Protein AF-A0A356W5V1-F1 (afdb_monomer_lite)

Structure (mmCIF, N/CA/C/O backbone):
data_AF-A0A356W5V1-F1
#
_entry.id   AF-A0A356W5V1-F1
#
loop_
_atom_site.group_PDB
_atom_site.id
_atom_site.type_symbol
_atom_site.label_atom_id
_atom_site.label_alt_id
_atom_site.label_comp_id
_atom_site.label_asym_id
_atom_site.label_entity_id
_atom_site.label_seq_id
_atom_site.pdbx_PDB_ins_code
_atom_site.Cartn_x
_atom_site.Cartn_y
_atom_site.Cartn_z
_atom_site.occupancy
_atom_site.B_iso_or_equiv
_atom_site.auth_seq_id
_atom_site.auth_comp_id
_atom_site.auth_asym_id
_atom_site.auth_atom_id
_atom_site.pdbx_PDB_model_num
ATOM 1 N N . ALA A 1 1 ? -23.593 16.546 31.029 1.00 43.59 1 ALA A N 1
ATOM 2 C CA . ALA A 1 1 ? -23.678 16.711 29.562 1.00 43.59 1 ALA A CA 1
ATOM 3 C C . ALA A 1 1 ? -22.967 15.561 28.820 1.00 43.59 1 ALA A C 1
ATOM 5 O O . ALA A 1 1 ? -22.040 15.821 28.077 1.00 43.59 1 ALA A O 1
ATOM 6 N N . ARG A 1 2 ? -23.327 14.282 29.042 1.00 46.22 2 ARG A N 1
ATOM 7 C CA . ARG A 1 2 ? -22.537 13.124 28.543 1.00 46.22 2 ARG A CA 1
ATOM 8 C C . ARG A 1 2 ? -23.379 11.916 28.089 1.00 46.22 2 ARG A C 1
ATOM 10 O O . ARG A 1 2 ? -23.016 10.784 28.364 1.00 46.22 2 ARG A O 1
ATOM 17 N N . ALA A 1 3 ? -24.523 12.136 27.445 1.00 44.09 3 ALA A N 1
ATOM 18 C CA . ALA A 1 3 ? -25.380 11.023 27.002 1.00 44.09 3 ALA A CA 1
ATOM 19 C C . ALA A 1 3 ? -25.866 11.132 25.543 1.00 44.09 3 ALA A C 1
ATOM 21 O O . ALA A 1 3 ? -26.689 10.331 25.122 1.00 44.09 3 ALA A O 1
ATOM 22 N N . SER A 1 4 ? -25.361 12.096 24.764 1.00 44.78 4 SER A N 1
ATOM 23 C CA . SER A 1 4 ? -25.790 12.347 23.376 1.00 44.78 4 SER A CA 1
ATOM 24 C C . SER A 1 4 ? -24.679 12.211 22.320 1.00 44.78 4 SER A C 1
ATOM 26 O O . SER A 1 4 ? -24.952 12.415 21.143 1.00 44.78 4 SER A O 1
ATOM 28 N N . ASP A 1 5 ? -23.447 11.848 22.701 1.00 58.16 5 ASP A N 1
ATOM 29 C CA . ASP A 1 5 ? -22.272 11.859 21.799 1.00 58.16 5 ASP A CA 1
ATOM 30 C C . ASP A 1 5 ? -21.988 10.539 21.059 1.00 58.16 5 ASP A C 1
ATOM 32 O O . ASP A 1 5 ? -21.138 10.496 20.164 1.00 58.16 5 ASP A O 1
ATOM 36 N N . ASP A 1 6 ? -22.715 9.463 21.371 1.00 59.75 6 ASP A N 1
ATOM 37 C CA . ASP A 1 6 ? -22.537 8.162 20.708 1.00 59.75 6 ASP A CA 1
ATOM 38 C C . ASP A 1 6 ? -22.862 8.217 19.208 1.00 59.75 6 ASP A C 1
ATOM 40 O O . ASP A 1 6 ? -22.265 7.483 18.417 1.00 59.75 6 ASP A O 1
ATOM 44 N N . GLY A 1 7 ? -23.801 9.085 18.813 1.00 63.72 7 GLY A N 1
ATOM 45 C CA . GLY A 1 7 ? -24.149 9.319 17.409 1.00 63.72 7 GLY A CA 1
ATOM 46 C C . GLY A 1 7 ? -23.071 10.109 16.666 1.00 63.72 7 GLY A C 1
ATOM 47 O O . GLY A 1 7 ? -22.660 9.707 15.583 1.00 63.72 7 GLY A O 1
ATOM 48 N N . SER A 1 8 ? -22.551 11.172 17.289 1.00 74.44 8 SER A N 1
ATOM 49 C CA . SER A 1 8 ? -21.486 12.028 16.738 1.00 74.44 8 SER A CA 1
ATOM 50 C C . SER A 1 8 ? -20.175 11.258 16.519 1.00 74.44 8 SER A C 1
ATOM 52 O O . SER A 1 8 ? -19.547 11.341 15.460 1.00 74.44 8 SER A O 1
ATOM 54 N N . SER A 1 9 ? -19.798 10.417 17.489 1.00 77.75 9 SER A N 1
ATOM 55 C CA . SER A 1 9 ? -18.578 9.602 17.408 1.00 77.75 9 SER A CA 1
ATOM 56 C C . SER A 1 9 ? -18.668 8.523 16.324 1.00 77.75 9 SER A C 1
ATOM 58 O O . SER A 1 9 ? -17.693 8.275 15.615 1.00 77.75 9 SER A O 1
ATOM 60 N N . ARG A 1 10 ? -19.842 7.892 16.169 1.00 80.62 10 ARG A N 1
ATOM 61 C CA . ARG A 1 10 ? -20.095 6.918 15.094 1.00 80.62 10 ARG A CA 1
ATOM 62 C C . ARG A 1 10 ? -20.076 7.575 13.721 1.00 80.62 10 ARG A C 1
ATOM 64 O O . ARG A 1 10 ? -19.408 7.066 12.832 1.00 80.62 10 ARG A O 1
ATOM 71 N N . GLN A 1 11 ? -20.727 8.726 13.579 1.00 86.38 11 GLN A N 1
ATOM 72 C CA . GLN A 1 11 ? -20.735 9.473 12.327 1.00 86.38 11 GLN A CA 1
ATOM 73 C C . GLN A 1 11 ? -19.317 9.871 11.891 1.00 86.38 11 GLN A C 1
ATOM 75 O O . GLN A 1 11 ? -18.941 9.641 10.748 1.00 86.38 11 GLN A O 1
ATOM 80 N N . THR A 1 12 ? -18.499 10.382 12.816 1.00 87.44 12 THR A N 1
ATOM 81 C CA . THR A 1 12 ? -17.095 10.733 12.530 1.00 87.44 12 THR A CA 1
ATOM 82 C C . THR A 1 12 ? -16.282 9.512 12.077 1.00 87.44 12 THR A C 1
ATOM 84 O O . THR A 1 12 ? -15.437 9.610 11.187 1.00 87.44 12 THR A O 1
ATOM 87 N N . MET A 1 13 ? -16.535 8.341 12.673 1.00 88.31 13 MET A N 1
ATOM 88 C CA . MET A 1 13 ? -15.893 7.091 12.267 1.00 88.31 13 MET A CA 1
ATOM 89 C C . MET A 1 13 ? -16.339 6.643 10.871 1.00 88.31 13 MET A C 1
ATOM 91 O O . MET A 1 13 ? -15.484 6.296 10.058 1.00 88.31 13 MET A O 1
ATOM 95 N N . ASP A 1 14 ? -17.638 6.682 10.578 1.00 90.44 14 ASP A N 1
ATOM 96 C CA . ASP A 1 14 ? -18.178 6.311 9.267 1.00 90.44 14 ASP A CA 1
ATOM 97 C C . ASP A 1 14 ? -17.651 7.239 8.162 1.00 90.44 14 ASP A C 1
ATOM 99 O O . ASP A 1 14 ? -17.245 6.767 7.099 1.00 90.44 14 ASP A O 1
ATOM 103 N N . GLU A 1 15 ? -17.558 8.544 8.430 1.00 90.88 15 GLU A N 1
ATOM 104 C CA . GLU A 1 15 ? -16.943 9.521 7.525 1.00 90.88 15 GLU A CA 1
ATOM 105 C C . GLU A 1 15 ? -15.447 9.240 7.315 1.00 90.88 15 GLU A C 1
ATOM 107 O O . GLU A 1 15 ? -14.967 9.254 6.179 1.00 90.88 15 GLU A O 1
ATOM 112 N N . GLY A 1 16 ? -14.710 8.917 8.384 1.00 90.88 16 GLY A N 1
ATOM 113 C CA . GLY A 1 16 ? -13.293 8.560 8.304 1.00 90.88 16 GLY A CA 1
ATOM 114 C C . GLY A 1 16 ? -13.041 7.283 7.495 1.00 90.88 16 GLY A C 1
ATOM 115 O O . GLY A 1 16 ? -12.135 7.247 6.659 1.00 90.88 16 GLY A O 1
ATOM 116 N N . ILE A 1 17 ? -13.864 6.250 7.696 1.00 92.69 17 ILE A N 1
ATOM 117 C CA . ILE A 1 17 ? -13.817 5.005 6.917 1.00 92.69 17 ILE A CA 1
ATOM 118 C C . ILE A 1 17 ? -14.186 5.284 5.458 1.00 92.69 17 ILE A C 1
ATOM 120 O O . ILE A 1 17 ? -13.477 4.838 4.553 1.00 92.69 17 ILE A O 1
ATOM 124 N N . GLY A 1 18 ? -15.251 6.054 5.223 1.00 93.81 18 GLY A N 1
ATOM 125 C CA . GLY A 1 18 ? -15.694 6.450 3.889 1.00 93.81 18 GLY A CA 1
ATOM 126 C C . GLY A 1 18 ? -14.601 7.186 3.116 1.00 93.81 18 GLY A C 1
ATOM 127 O O . GLY A 1 18 ? -14.290 6.808 1.987 1.00 93.81 18 GLY A O 1
ATOM 128 N N . LEU A 1 19 ? -13.950 8.171 3.742 1.00 93.81 19 LEU A N 1
ATOM 129 C CA . LEU A 1 19 ? -12.841 8.919 3.148 1.00 93.81 19 LEU A CA 1
ATOM 130 C C . LEU A 1 19 ? -11.634 8.017 2.860 1.00 93.81 19 LEU A C 1
ATOM 132 O O . LEU A 1 19 ? -11.043 8.086 1.781 1.00 93.81 19 LEU A O 1
ATOM 136 N N . ALA A 1 20 ? -11.277 7.142 3.801 1.00 94.00 20 ALA A N 1
ATOM 137 C CA . ALA A 1 20 ? -10.170 6.215 3.619 1.00 94.00 20 ALA A CA 1
ATOM 138 C C . ALA A 1 20 ? -10.419 5.252 2.454 1.00 94.00 20 ALA A C 1
ATOM 140 O O . ALA A 1 20 ? -9.531 5.055 1.624 1.00 94.00 20 ALA A O 1
ATOM 141 N N . MET A 1 21 ? -11.626 4.698 2.338 1.00 94.81 21 MET A N 1
ATOM 142 C CA . MET A 1 21 ? -12.007 3.841 1.212 1.00 94.81 21 MET A CA 1
ATOM 143 C C . MET A 1 21 ? -12.052 4.612 -0.105 1.00 94.81 21 MET A C 1
ATOM 145 O O . MET A 1 21 ? -11.522 4.127 -1.104 1.00 94.81 21 MET A O 1
ATOM 149 N N . ALA A 1 22 ? -12.590 5.833 -0.099 1.00 96.00 22 ALA A N 1
ATOM 150 C CA . ALA A 1 22 ? -12.652 6.686 -1.281 1.00 96.00 22 ALA A CA 1
ATOM 151 C C . ALA A 1 22 ? -11.265 6.991 -1.868 1.00 96.00 22 ALA A C 1
ATOM 153 O O . ALA A 1 22 ? -11.140 7.109 -3.083 1.00 96.00 22 ALA A O 1
ATOM 154 N N . LEU A 1 23 ? -10.220 7.082 -1.038 1.00 95.00 23 LEU A N 1
ATOM 155 C CA . LEU A 1 23 ? -8.846 7.312 -1.499 1.00 95.00 23 LEU A CA 1
ATOM 156 C C . LEU A 1 23 ? -8.093 6.017 -1.819 1.00 95.00 23 LEU A C 1
ATOM 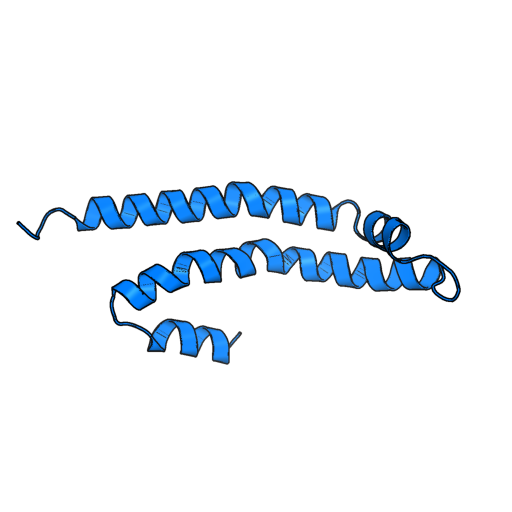158 O O . LEU A 1 23 ? -7.316 5.960 -2.771 1.00 95.00 23 LEU A O 1
ATOM 162 N N . THR A 1 24 ? -8.303 4.963 -1.034 1.00 95.38 24 THR A N 1
ATOM 163 C CA . THR A 1 24 ? -7.500 3.737 -1.146 1.00 95.38 24 THR A CA 1
ATOM 164 C C . THR A 1 24 ? -7.996 2.778 -2.210 1.00 95.38 24 THR A C 1
ATOM 166 O O . THR A 1 24 ? -7.169 2.101 -2.812 1.00 95.38 24 THR A O 1
ATOM 169 N N . LEU A 1 25 ? -9.299 2.743 -2.501 1.00 95.19 25 LEU A N 1
ATOM 170 C CA . LEU A 1 25 ? -9.839 1.952 -3.606 1.00 95.19 25 LEU A CA 1
ATOM 171 C C . LEU A 1 25 ? -9.279 2.388 -4.970 1.00 95.19 25 LEU A C 1
ATOM 173 O O . LEU A 1 25 ? -8.743 1.527 -5.671 1.00 95.19 25 LEU A O 1
A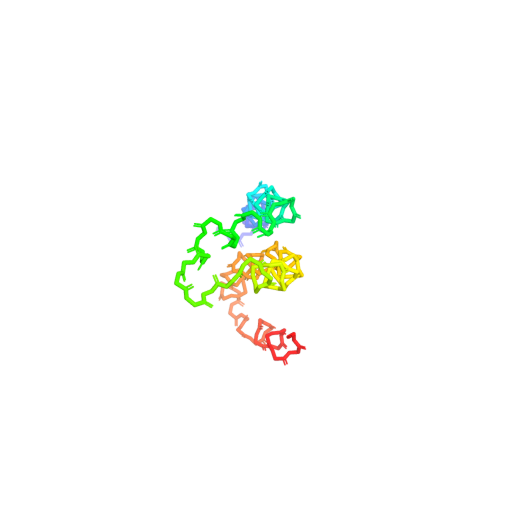TOM 177 N N . PRO A 1 26 ? -9.315 3.679 -5.365 1.00 95.31 26 PRO A N 1
ATOM 178 C CA . PRO A 1 26 ? -8.716 4.096 -6.630 1.00 95.31 26 PRO A CA 1
ATOM 179 C C . PRO A 1 26 ? -7.190 3.961 -6.623 1.00 95.31 26 PRO A C 1
ATOM 181 O O . PRO A 1 26 ? -6.617 3.613 -7.653 1.00 95.31 26 PRO A O 1
ATOM 184 N N . ALA A 1 27 ? -6.521 4.164 -5.482 1.00 94.31 27 ALA A N 1
ATOM 185 C CA . ALA A 1 27 ? -5.078 3.944 -5.377 1.00 94.31 27 ALA A CA 1
ATOM 186 C C . ALA A 1 27 ? -4.704 2.465 -5.588 1.00 94.31 27 ALA A C 1
ATOM 188 O O . ALA A 1 27 ? -3.811 2.161 -6.377 1.00 94.31 27 ALA A O 1
ATOM 189 N N . ALA A 1 28 ? -5.414 1.539 -4.939 1.00 95.44 28 ALA A N 1
ATOM 190 C CA . ALA A 1 28 ? -5.230 0.102 -5.128 1.00 95.44 28 ALA A CA 1
ATOM 191 C C . ALA A 1 28 ? -5.538 -0.312 -6.574 1.00 95.44 28 ALA A C 1
ATOM 193 O O . ALA A 1 28 ? -4.775 -1.067 -7.172 1.00 95.44 28 ALA A O 1
ATOM 194 N N . ALA A 1 29 ? -6.606 0.230 -7.167 1.00 95.62 29 ALA A N 1
ATOM 195 C CA . ALA A 1 29 ? -6.932 0.004 -8.572 1.00 95.62 29 ALA A CA 1
ATOM 196 C C . ALA A 1 29 ? -5.811 0.484 -9.506 1.00 95.62 29 ALA A C 1
ATOM 198 O O . ALA A 1 29 ? -5.402 -0.262 -10.392 1.00 95.62 29 ALA A O 1
ATOM 199 N N . ALA A 1 30 ? -5.256 1.678 -9.284 1.00 94.06 30 ALA A N 1
ATOM 200 C CA . ALA A 1 30 ? -4.143 2.196 -10.078 1.00 94.06 30 ALA A CA 1
ATOM 201 C C . ALA A 1 30 ? -2.901 1.290 -9.991 1.00 94.06 30 ALA A C 1
ATOM 203 O O . ALA A 1 30 ? -2.277 0.996 -11.013 1.00 94.06 30 ALA A O 1
ATOM 204 N N . LEU A 1 31 ? -2.587 0.792 -8.789 1.00 94.31 31 LEU A N 1
ATOM 205 C CA . LEU A 1 31 ? -1.492 -0.157 -8.569 1.00 94.31 31 LEU A CA 1
ATOM 206 C C . LEU A 1 31 ? -1.744 -1.513 -9.247 1.00 94.31 31 LEU A C 1
ATOM 208 O O . LEU A 1 31 ? -0.799 -2.125 -9.736 1.00 94.31 31 LEU A O 1
ATOM 212 N N . MET A 1 32 ? -2.997 -1.972 -9.314 1.00 94.75 32 MET A N 1
ATOM 213 C CA . MET A 1 32 ? -3.366 -3.218 -9.997 1.00 94.75 32 MET A CA 1
ATOM 214 C C . MET A 1 32 ? -3.374 -3.096 -11.526 1.00 94.75 32 MET A C 1
ATOM 216 O O . MET A 1 32 ? -3.068 -4.072 -12.206 1.00 94.75 32 MET A O 1
ATOM 220 N N . ILE A 1 33 ? -3.709 -1.924 -12.076 1.00 95.81 33 ILE A N 1
ATOM 221 C CA . ILE A 1 33 ? -3.800 -1.705 -13.530 1.00 95.81 33 ILE A CA 1
ATOM 222 C C . ILE A 1 33 ? -2.413 -1.652 -14.176 1.00 95.81 33 ILE A C 1
ATOM 224 O O . ILE A 1 33 ? -2.214 -2.221 -15.249 1.00 95.81 33 ILE A O 1
ATOM 228 N N . ALA A 1 34 ? -1.458 -0.965 -13.547 1.00 94.44 34 ALA A N 1
ATOM 229 C CA . ALA A 1 34 ? -0.162 -0.672 -14.160 1.00 94.44 34 ALA A CA 1
ATOM 230 C C . ALA A 1 34 ? 1.058 -1.065 -13.296 1.00 94.44 34 ALA A C 1
ATOM 232 O O . ALA A 1 34 ? 2.015 -0.291 -13.227 1.00 94.44 34 ALA A O 1
ATOM 233 N N . PRO A 1 35 ? 1.095 -2.250 -12.652 1.00 93.81 35 PRO A N 1
ATOM 234 C CA . PRO A 1 35 ? 2.164 -2.580 -11.713 1.00 93.81 35 PRO A CA 1
ATOM 235 C C . PRO A 1 35 ? 3.529 -2.703 -12.399 1.00 93.81 35 PRO A C 1
ATOM 237 O O . PRO A 1 35 ? 4.512 -2.146 -11.920 1.00 93.81 35 PRO A O 1
ATOM 240 N N . VAL A 1 36 ? 3.595 -3.386 -13.548 1.00 93.94 36 VAL A N 1
ATOM 241 C CA . VAL A 1 36 ? 4.847 -3.556 -14.305 1.00 93.94 36 VAL A CA 1
ATOM 242 C C . VAL A 1 36 ? 5.343 -2.214 -14.835 1.00 93.94 36 VAL A C 1
ATOM 244 O O . VAL A 1 36 ? 6.521 -1.921 -14.704 1.00 93.94 36 VAL A O 1
ATOM 247 N N . PHE A 1 37 ? 4.448 -1.370 -15.359 1.00 94.38 37 PHE A N 1
ATOM 248 C CA . PHE A 1 37 ? 4.806 -0.036 -15.851 1.00 94.38 37 PHE A CA 1
ATOM 249 C C . PHE A 1 37 ? 5.396 0.851 -14.746 1.00 94.38 37 PHE A C 1
ATOM 251 O O . PHE A 1 37 ? 6.394 1.530 -14.970 1.00 94.38 37 PHE A O 1
ATOM 258 N N . LEU A 1 38 ? 4.811 0.820 -13.543 1.00 94.56 38 LEU A N 1
ATOM 259 C CA . LEU A 1 38 ? 5.342 1.550 -12.393 1.00 94.56 38 LEU A CA 1
ATOM 260 C C . LEU A 1 38 ? 6.738 1.053 -12.020 1.00 94.56 38 LEU A C 1
ATOM 262 O O . LEU A 1 38 ? 7.657 1.857 -11.876 1.00 94.56 38 LEU A O 1
ATOM 266 N N . ILE A 1 39 ? 6.914 -0.264 -11.884 1.00 95.69 39 ILE A N 1
ATOM 267 C CA . ILE A 1 39 ? 8.217 -0.824 -11.527 1.00 95.69 39 ILE A CA 1
ATOM 268 C C . ILE A 1 39 ? 9.260 -0.515 -12.604 1.00 95.69 39 ILE A C 1
ATOM 270 O O . ILE A 1 39 ? 10.368 -0.103 -12.277 1.00 95.69 39 ILE A O 1
ATOM 274 N N . ASP A 1 40 ? 8.901 -0.659 -13.874 1.00 94.75 40 ASP A N 1
ATOM 275 C CA . ASP A 1 40 ? 9.817 -0.433 -14.985 1.00 94.75 40 ASP A CA 1
ATOM 276 C C . ASP A 1 40 ? 10.298 1.026 -15.032 1.00 94.75 40 ASP A C 1
ATOM 278 O O . ASP A 1 40 ? 11.500 1.296 -15.046 1.00 94.75 40 ASP A O 1
ATOM 282 N N . ALA A 1 41 ? 9.368 1.981 -14.914 1.00 94.12 41 ALA A N 1
ATOM 283 C CA . ALA A 1 41 ? 9.684 3.407 -14.894 1.00 94.12 41 ALA A CA 1
ATOM 284 C C . ALA A 1 41 ? 10.607 3.801 -13.722 1.00 94.12 41 ALA A C 1
ATOM 286 O O . ALA A 1 41 ? 11.503 4.643 -13.870 1.00 94.12 41 ALA A O 1
ATOM 287 N N . PHE A 1 42 ? 10.406 3.202 -12.544 1.00 93.19 42 PHE A N 1
ATOM 288 C CA . PHE A 1 42 ? 11.164 3.558 -11.347 1.00 93.19 42 PHE A CA 1
ATOM 289 C C . PHE A 1 42 ? 12.462 2.779 -11.168 1.00 93.19 42 PHE A C 1
ATOM 291 O O . PHE A 1 42 ? 13.391 3.353 -10.602 1.00 93.19 42 PHE A O 1
ATOM 298 N N . PHE A 1 43 ? 12.562 1.531 -11.627 1.00 92.50 43 PHE A N 1
ATOM 299 C CA . PHE A 1 43 ? 13.646 0.630 -11.220 1.00 92.50 43 PHE A CA 1
ATOM 300 C C . PHE A 1 43 ? 14.501 0.093 -12.370 1.00 92.50 43 PHE A C 1
ATOM 302 O O . PHE A 1 43 ? 15.664 -0.211 -12.118 1.00 92.50 43 PHE A O 1
ATOM 309 N N . THR A 1 44 ? 14.012 0.048 -13.615 1.00 90.94 44 THR A N 1
ATOM 310 C CA . THR A 1 44 ? 14.774 -0.506 -14.751 1.00 90.94 44 THR A CA 1
ATOM 311 C C . THR A 1 44 ? 15.903 0.424 -15.191 1.00 90.94 44 THR A C 1
ATOM 313 O O . THR A 1 44 ? 15.742 1.273 -16.069 1.0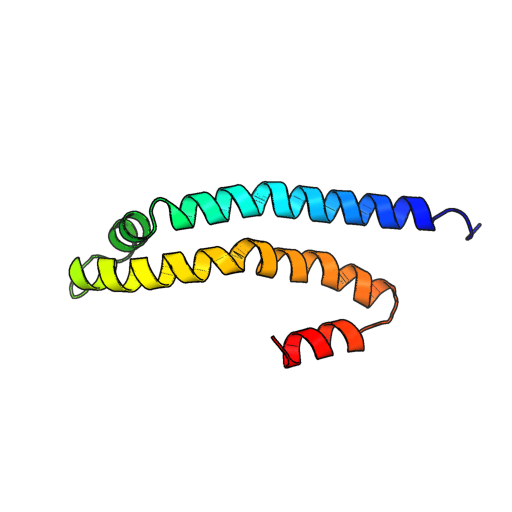0 90.94 44 THR A O 1
ATOM 316 N N . ARG A 1 45 ? 17.067 0.290 -14.543 1.00 90.81 45 ARG A N 1
ATOM 317 C CA . ARG A 1 45 ? 18.332 0.966 -14.870 1.00 90.81 45 ARG A CA 1
ATOM 318 C C . ARG A 1 45 ? 19.520 0.088 -14.471 1.00 90.81 45 ARG A C 1
ATOM 320 O O . ARG A 1 45 ? 19.497 -0.552 -13.423 1.00 90.81 45 ARG A O 1
ATOM 327 N N . GLY A 1 46 ? 20.595 0.136 -15.259 1.00 89.44 46 GLY A N 1
ATOM 328 C CA . GLY A 1 46 ? 21.826 -0.609 -14.974 1.00 89.44 46 GLY A CA 1
ATOM 329 C C . GLY A 1 46 ? 21.591 -2.120 -14.995 1.00 89.44 46 GLY A C 1
ATOM 330 O O . GLY A 1 46 ? 21.177 -2.655 -16.015 1.00 89.44 46 GLY A O 1
ATOM 331 N N . GLU A 1 47 ? 21.840 -2.778 -13.862 1.00 91.12 47 GLU A N 1
ATOM 332 C CA . GLU A 1 47 ? 21.705 -4.233 -13.685 1.00 91.12 47 GLU A CA 1
ATOM 333 C C . GLU A 1 47 ? 20.251 -4.715 -13.533 1.00 91.12 47 GLU A C 1
ATOM 335 O O . GLU A 1 47 ? 20.006 -5.916 -13.543 1.00 91.12 47 GLU A O 1
ATOM 340 N N . PHE A 1 48 ? 19.279 -3.810 -13.365 1.00 92.81 48 PHE A N 1
ATOM 341 C CA . PHE A 1 48 ? 17.872 -4.196 -13.241 1.00 92.81 48 PHE A CA 1
ATOM 342 C C . PHE A 1 48 ? 17.252 -4.359 -14.629 1.00 92.81 48 PHE A C 1
ATOM 344 O O . PHE A 1 48 ? 17.061 -3.370 -15.348 1.00 92.81 48 PHE A O 1
ATOM 351 N N . LEU A 1 49 ? 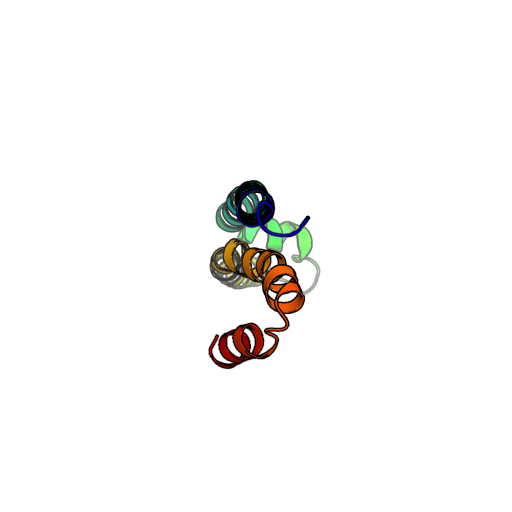16.955 -5.602 -15.012 1.00 93.31 49 LEU A N 1
ATOM 352 C CA . LEU A 1 49 ? 16.456 -5.929 -16.343 1.00 93.31 49 LEU A CA 1
ATOM 353 C C . LEU A 1 49 ? 14.923 -5.798 -16.422 1.00 93.31 49 LEU A C 1
ATOM 355 O O . LEU A 1 49 ? 14.221 -5.950 -15.420 1.00 93.31 49 LEU A O 1
ATOM 359 N N . PRO A 1 50 ? 14.356 -5.625 -17.631 1.00 90.94 50 PRO A N 1
ATOM 360 C CA . PRO A 1 50 ? 12.903 -5.635 -17.828 1.00 90.94 50 PRO A CA 1
ATOM 361 C C . PRO A 1 50 ? 12.218 -6.932 -17.356 1.00 90.94 50 PRO A C 1
ATOM 363 O O . PRO A 1 50 ? 11.052 -6.922 -16.961 1.00 90.94 50 PRO A O 1
ATOM 366 N N . SER A 1 51 ? 12.933 -8.063 -17.364 1.00 93.06 51 SER A N 1
ATOM 367 C CA . SER A 1 51 ? 12.443 -9.329 -16.800 1.00 93.06 51 SER A CA 1
ATOM 368 C C . SER A 1 51 ? 12.231 -9.248 -15.288 1.00 93.06 51 SER A C 1
ATOM 370 O O . SER A 1 51 ? 11.236 -9.766 -14.776 1.00 93.06 51 SER A O 1
ATOM 372 N N . ASP A 1 52 ? 13.120 -8.551 -14.581 1.00 93.50 52 ASP A N 1
ATOM 373 C CA . ASP A 1 52 ? 13.045 -8.365 -13.130 1.00 93.50 52 ASP A CA 1
ATOM 374 C C . ASP A 1 52 ? 11.898 -7.416 -12.775 1.00 93.50 52 ASP A C 1
ATOM 376 O O . ASP A 1 52 ? 11.197 -7.617 -11.776 1.00 93.50 52 ASP A O 1
ATOM 380 N N . ALA A 1 53 ? 11.643 -6.428 -13.642 1.00 94.00 53 ALA A N 1
ATOM 381 C CA . ALA A 1 53 ? 10.488 -5.545 -13.546 1.00 94.00 53 ALA A CA 1
ATOM 382 C C . ALA A 1 53 ? 9.165 -6.308 -13.692 1.00 94.00 53 ALA A C 1
ATOM 384 O O . ALA A 1 53 ? 8.229 -6.056 -12.932 1.00 94.00 53 ALA A O 1
ATOM 385 N N . ALA A 1 54 ? 9.084 -7.283 -14.603 1.00 94.12 54 ALA A N 1
ATOM 386 C CA . ALA A 1 54 ? 7.898 -8.126 -14.750 1.00 94.12 54 ALA A CA 1
ATOM 387 C C . ALA A 1 54 ? 7.642 -8.983 -13.496 1.00 94.12 54 ALA A C 1
ATOM 389 O O . ALA A 1 54 ? 6.514 -9.028 -12.993 1.00 94.12 54 ALA A O 1
ATOM 390 N N . MET A 1 55 ? 8.688 -9.611 -12.946 1.00 94.88 55 MET A N 1
ATOM 391 C CA . MET A 1 55 ? 8.572 -10.405 -11.716 1.00 94.88 55 MET A CA 1
ATOM 392 C C . MET A 1 55 ? 8.182 -9.539 -10.515 1.00 94.88 55 MET A C 1
ATOM 394 O O . MET A 1 55 ? 7.246 -9.868 -9.784 1.00 94.88 55 MET A O 1
ATOM 398 N N . SER A 1 56 ? 8.831 -8.391 -10.349 1.00 95.06 56 SER A N 1
ATOM 399 C CA . SER A 1 56 ? 8.549 -7.454 -9.257 1.00 95.06 56 SER A CA 1
ATOM 400 C C . SER A 1 56 ? 7.172 -6.794 -9.403 1.00 95.06 56 SER A C 1
ATOM 402 O O . SER A 1 56 ? 6.465 -6.608 -8.414 1.00 95.06 56 SER A O 1
ATOM 404 N N . GLY A 1 57 ? 6.733 -6.515 -10.633 1.00 94.56 57 GLY A N 1
ATOM 405 C CA . GLY A 1 57 ? 5.382 -6.041 -10.933 1.00 94.56 57 GLY A CA 1
ATOM 406 C C . GLY A 1 57 ? 4.310 -7.058 -10.536 1.00 94.56 57 GLY A C 1
ATOM 407 O O . GLY A 1 57 ? 3.280 -6.681 -9.979 1.00 94.56 57 GLY A O 1
ATOM 408 N N . SER A 1 58 ? 4.566 -8.357 -10.721 1.00 93.56 58 SER A N 1
ATOM 409 C CA . SER A 1 58 ? 3.647 -9.397 -10.238 1.00 93.56 58 SER A CA 1
ATOM 410 C C . SER A 1 58 ? 3.512 -9.390 -8.709 1.00 93.56 58 SER A C 1
ATOM 412 O O . SER A 1 58 ? 2.405 -9.528 -8.190 1.00 93.56 58 SER A O 1
ATOM 414 N N . ALA A 1 59 ? 4.602 -9.146 -7.974 1.00 95.12 59 ALA A N 1
ATOM 415 C CA . ALA A 1 59 ? 4.554 -8.992 -6.522 1.00 95.12 59 ALA A CA 1
ATOM 416 C C . ALA A 1 59 ? 3.780 -7.724 -6.116 1.00 95.12 59 ALA A C 1
ATOM 418 O O . ALA A 1 59 ? 2.934 -7.777 -5.223 1.00 95.12 59 ALA A O 1
ATOM 419 N N . LEU A 1 60 ? 4.005 -6.604 -6.814 1.00 94.38 60 LEU A N 1
ATOM 420 C CA . LEU A 1 60 ? 3.290 -5.347 -6.574 1.00 94.38 60 LEU A CA 1
ATOM 421 C C . LEU A 1 60 ? 1.774 -5.496 -6.770 1.00 94.38 60 LEU A C 1
ATOM 423 O O . LEU A 1 60 ? 1.004 -4.985 -5.958 1.00 94.38 60 LEU A O 1
ATOM 427 N N . PHE A 1 61 ? 1.345 -6.237 -7.796 1.00 94.88 61 PHE A N 1
ATOM 428 C CA . PHE A 1 61 ? -0.069 -6.545 -8.016 1.00 94.88 61 PHE A CA 1
ATOM 429 C C . PHE A 1 61 ? -0.701 -7.236 -6.800 1.00 94.88 61 PHE A C 1
ATOM 431 O O . PHE A 1 61 ? -1.780 -6.848 -6.357 1.00 94.88 61 PHE A O 1
ATOM 438 N N . HIS A 1 62 ? -0.018 -8.226 -6.218 1.00 93.94 62 HIS A N 1
ATOM 439 C CA . HIS A 1 62 ? -0.516 -8.927 -5.032 1.00 93.94 62 HIS A CA 1
ATOM 440 C C . HIS A 1 62 ? -0.515 -8.029 -3.787 1.00 93.94 62 HIS A C 1
ATOM 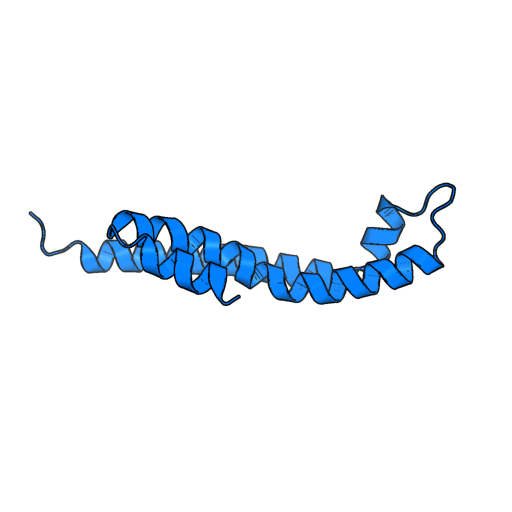442 O O . HIS A 1 62 ? -1.459 -8.082 -3.001 1.00 93.94 62 HIS A O 1
ATOM 448 N N . PHE A 1 63 ? 0.479 -7.148 -3.627 1.00 93.12 63 PHE A N 1
ATOM 449 C CA . PHE A 1 63 ? 0.487 -6.175 -2.529 1.00 93.12 63 PHE A CA 1
ATOM 450 C C . PHE A 1 63 ? -0.632 -5.135 -2.631 1.00 93.12 63 PHE A C 1
ATOM 452 O O . PHE A 1 63 ? -1.146 -4.695 -1.601 1.00 93.12 63 PHE A O 1
ATOM 459 N N . ALA A 1 64 ? -1.049 -4.766 -3.845 1.00 93.69 64 ALA A N 1
ATOM 460 C CA . ALA A 1 64 ? -2.109 -3.784 -4.058 1.00 93.69 64 ALA A CA 1
ATOM 461 C C . ALA A 1 64 ? -3.444 -4.190 -3.399 1.00 93.69 64 ALA A C 1
ATOM 463 O O . ALA A 1 64 ? -4.165 -3.323 -2.904 1.00 93.69 64 ALA A O 1
ATOM 464 N N . TRP A 1 65 ? -3.735 -5.494 -3.293 1.00 92.88 65 TRP A N 1
ATOM 465 C CA . TRP A 1 65 ? -4.918 -6.013 -2.589 1.00 92.88 65 TRP A CA 1
ATOM 466 C C . TRP A 1 65 ? -4.949 -5.652 -1.099 1.00 92.88 65 TRP A C 1
ATOM 468 O O . TRP A 1 65 ? -6.023 -5.459 -0.531 1.00 92.88 65 TRP A O 1
ATOM 478 N N . GLY A 1 66 ? -3.781 -5.533 -0.463 1.00 91.75 66 GLY A N 1
ATOM 479 C CA . GLY A 1 66 ? -3.667 -5.201 0.957 1.00 91.75 66 GLY A CA 1
ATOM 480 C C . GLY A 1 66 ? -3.805 -3.708 1.264 1.00 91.75 66 GLY A C 1
ATOM 481 O O . GLY A 1 66 ? -4.001 -3.341 2.421 1.00 91.75 66 GLY A O 1
ATOM 482 N N . VAL A 1 67 ? -3.727 -2.833 0.256 1.00 93.81 67 VAL A N 1
ATOM 483 C CA . VAL A 1 67 ? -3.679 -1.371 0.447 1.00 93.81 67 VAL A CA 1
ATOM 484 C C . VAL A 1 67 ? -4.924 -0.816 1.156 1.00 93.81 67 VAL A C 1
ATOM 486 O O . VAL A 1 67 ? -4.751 -0.074 2.129 1.00 93.81 67 VAL A O 1
ATOM 489 N N . PRO A 1 68 ? -6.164 -1.175 0.765 1.00 92.12 68 PRO A N 1
ATOM 490 C CA . PRO A 1 68 ? -7.360 -0.682 1.449 1.00 92.12 68 PRO A CA 1
ATOM 491 C C . PRO A 1 68 ? -7.408 -1.129 2.915 1.00 92.12 68 PRO A C 1
ATOM 493 O O . PRO A 1 68 ? -7.679 -0.324 3.807 1.00 92.12 68 PRO A O 1
ATOM 496 N N . ALA A 1 69 ? -7.073 -2.396 3.176 1.00 91.06 69 ALA A N 1
ATOM 497 C CA . ALA A 1 69 ? -7.059 -2.961 4.521 1.00 91.06 69 ALA A CA 1
ATOM 498 C C . ALA A 1 69 ? -5.998 -2.292 5.412 1.00 91.06 69 ALA A C 1
ATOM 500 O O . ALA A 1 69 ? -6.283 -1.930 6.553 1.00 91.06 69 ALA A O 1
ATOM 501 N N . PHE A 1 70 ? -4.796 -2.059 4.880 1.00 90.62 70 PHE A N 1
ATOM 502 C CA . PHE A 1 70 ? -3.690 -1.462 5.627 1.00 90.62 70 PHE A CA 1
ATOM 503 C C . PHE A 1 70 ? -4.000 -0.042 6.115 1.00 90.62 70 PHE A C 1
ATOM 505 O O . PHE A 1 70 ? -3.671 0.327 7.244 1.00 90.62 70 PHE A O 1
ATOM 512 N N . VAL A 1 71 ? -4.664 0.764 5.285 1.00 91.81 71 VAL A N 1
ATOM 513 C CA . VAL A 1 71 ? -5.082 2.114 5.682 1.00 91.81 71 VAL A CA 1
ATOM 514 C C . VAL A 1 71 ? -6.244 2.063 6.669 1.00 91.81 71 VAL A C 1
ATOM 516 O O . VAL A 1 71 ? -6.245 2.826 7.634 1.00 91.81 71 VAL A O 1
ATOM 519 N N . LEU A 1 72 ? -7.190 1.140 6.484 1.00 89.25 72 LEU A N 1
ATOM 520 C CA . LEU A 1 72 ? -8.331 0.990 7.383 1.00 89.25 72 LEU A CA 1
ATOM 521 C C . LEU A 1 72 ? -7.884 0.691 8.825 1.00 89.25 72 LEU A C 1
ATOM 523 O O . LEU A 1 72 ? -8.380 1.317 9.759 1.00 89.25 72 LEU A O 1
ATOM 527 N N . ILE A 1 73 ? -6.866 -0.157 9.015 1.00 87.81 73 ILE A N 1
ATOM 528 C CA . ILE A 1 73 ? -6.268 -0.423 10.339 1.00 87.81 73 ILE A CA 1
ATOM 529 C C . ILE A 1 73 ? -5.819 0.881 11.025 1.00 87.81 73 ILE A C 1
ATOM 531 O O . ILE A 1 73 ? -6.051 1.062 12.223 1.00 87.81 73 ILE A O 1
ATOM 535 N N . LYS A 1 74 ? -5.226 1.824 10.278 1.00 86.31 74 LYS A N 1
ATOM 536 C CA . LYS A 1 74 ? -4.774 3.115 10.826 1.00 86.31 74 LYS A CA 1
ATOM 537 C C . LYS A 1 74 ? -5.921 4.050 11.194 1.00 86.31 74 LYS A C 1
ATOM 539 O O . LYS A 1 74 ? -5.781 4.809 12.147 1.00 86.31 74 LYS A O 1
ATOM 544 N N . VAL A 1 75 ? -7.036 3.993 10.468 1.00 88.12 75 VAL A N 1
ATOM 545 C CA . VAL A 1 75 ? -8.247 4.771 10.782 1.00 88.12 75 VAL A CA 1
ATOM 546 C C . VAL A 1 75 ? -8.932 4.229 12.035 1.00 88.12 75 VAL A C 1
ATOM 548 O O . VAL A 1 75 ? -9.417 5.002 12.858 1.00 88.12 75 VAL A O 1
ATOM 551 N N . LEU A 1 76 ? -8.941 2.906 12.214 1.00 84.88 76 LEU A N 1
ATOM 552 C CA . LEU A 1 76 ? -9.580 2.262 13.362 1.00 84.88 76 LEU A CA 1
ATOM 553 C C . LEU A 1 76 ? -8.751 2.376 14.649 1.00 84.88 76 LEU A C 1
ATOM 555 O O . LEU A 1 76 ? -9.327 2.440 15.735 1.00 84.88 76 LEU A O 1
ATOM 559 N N . ALA A 1 77 ? -7.419 2.418 14.557 1.00 84.50 77 ALA A N 1
ATOM 560 C CA . ALA A 1 77 ? -6.548 2.417 15.732 1.00 84.50 77 ALA A CA 1
ATOM 561 C C . ALA A 1 77 ? -6.865 3.536 16.755 1.00 84.50 77 ALA A C 1
ATOM 563 O O . ALA A 1 77 ? -7.070 3.201 17.925 1.00 84.50 77 ALA A O 1
ATOM 564 N N . PRO A 1 78 ? -6.996 4.829 16.379 1.00 82.12 78 PRO A N 1
ATOM 565 C CA . PRO A 1 78 ? -7.351 5.898 17.317 1.00 82.12 78 PRO A CA 1
ATOM 566 C C . PRO A 1 78 ? -8.664 5.654 18.062 1.00 82.12 78 PRO A C 1
ATOM 568 O O . PRO A 1 78 ? -8.775 5.999 19.235 1.00 82.12 78 PRO A O 1
ATOM 571 N N . ALA A 1 79 ? -9.646 5.025 17.414 1.00 82.50 79 ALA A N 1
ATOM 572 C CA . ALA A 1 79 ? -10.936 4.748 18.030 1.00 82.50 79 ALA A CA 1
ATOM 573 C C . ALA A 1 79 ? -10.865 3.651 19.100 1.00 82.50 79 ALA A C 1
ATOM 575 O O . ALA A 1 79 ? -11.594 3.714 20.088 1.00 82.50 79 ALA A O 1
ATOM 576 N N . PHE A 1 80 ? -9.972 2.672 18.939 1.00 80.19 80 PHE A N 1
ATOM 577 C CA . PHE A 1 80 ? -9.687 1.684 19.980 1.00 80.19 80 PHE A CA 1
ATOM 578 C C . PHE A 1 80 ? -8.930 2.311 21.158 1.00 80.19 80 PHE A C 1
ATOM 580 O O . PHE A 1 80 ? -9.320 2.121 22.310 1.00 80.19 80 PHE A O 1
ATOM 587 N N . PHE A 1 81 ? -7.923 3.147 20.878 1.00 79.50 81 PHE A N 1
ATOM 588 C CA . PHE A 1 81 ? -7.182 3.871 21.918 1.00 79.50 81 PHE A CA 1
ATOM 589 C C . PHE A 1 81 ? -8.065 4.846 22.710 1.00 79.50 81 PHE A C 1
ATOM 591 O O . PHE A 1 81 ? -7.946 4.911 23.931 1.00 79.50 81 PHE A O 1
ATOM 598 N N . ALA A 1 82 ? -8.991 5.550 22.051 1.00 79.69 82 ALA A N 1
ATOM 599 C CA . ALA A 1 82 ? -9.936 6.462 22.702 1.00 79.69 82 ALA A CA 1
ATOM 600 C C . ALA A 1 82 ? -10.914 5.750 23.656 1.00 79.69 82 ALA A C 1
ATOM 602 O O . ALA A 1 82 ? -11.462 6.380 24.557 1.00 79.69 82 ALA A O 1
ATOM 603 N N . ARG A 1 83 ? -11.127 4.441 23.472 1.00 79.88 83 ARG A N 1
ATOM 604 C CA . ARG A 1 83 ? -11.963 3.590 24.337 1.00 79.88 83 ARG A CA 1
ATOM 605 C C . ARG A 1 83 ? -11.150 2.839 25.393 1.00 79.88 83 ARG A C 1
ATOM 607 O O . ARG A 1 83 ? -11.674 1.912 26.000 1.00 79.88 83 ARG A O 1
ATOM 614 N N . GLU A 1 84 ? -9.880 3.209 25.570 1.00 79.94 84 GLU A N 1
ATOM 615 C CA . GLU A 1 84 ? -8.908 2.537 26.444 1.00 79.94 84 GLU A CA 1
ATOM 616 C C . GLU A 1 84 ? -8.689 1.045 26.106 1.00 79.94 84 GLU A C 1
ATOM 618 O O . GLU A 1 84 ? -8.093 0.297 26.883 1.00 79.94 84 GLU A O 1
ATOM 623 N N . ASP A 1 85 ? -9.109 0.598 24.916 1.00 75.94 85 ASP A N 1
ATOM 624 C CA . ASP A 1 85 ? -8.936 -0.778 24.457 1.00 75.94 85 ASP A CA 1
ATOM 625 C C . ASP A 1 85 ? -7.710 -0.900 23.550 1.00 75.94 85 ASP A C 1
ATOM 627 O O . ASP A 1 85 ? -7.779 -0.855 22.324 1.00 75.94 85 ASP A O 1
ATOM 631 N N . THR A 1 86 ? -6.552 -1.087 24.172 1.00 77.81 86 THR A N 1
ATOM 632 C CA . THR A 1 86 ? -5.280 -1.311 23.467 1.00 77.81 86 THR A CA 1
ATOM 633 C C . THR A 1 86 ? -5.023 -2.782 23.142 1.00 77.81 86 THR A C 1
ATOM 635 O O . THR A 1 86 ? -4.146 -3.103 22.338 1.00 77.81 86 THR A O 1
ATOM 638 N N . LYS A 1 87 ? -5.791 -3.700 23.744 1.00 78.56 87 LYS A N 1
ATOM 639 C CA . LYS A 1 87 ? -5.583 -5.149 23.617 1.00 78.56 87 LYS A CA 1
ATOM 640 C C . LYS A 1 87 ? -6.199 -5.694 22.338 1.00 78.56 87 LYS A C 1
ATOM 642 O O . LYS A 1 87 ? -5.602 -6.569 21.709 1.00 78.56 87 LYS A O 1
ATOM 647 N N . THR A 1 88 ? -7.371 -5.194 21.954 1.00 77.56 88 THR A N 1
ATOM 648 C CA . THR A 1 88 ? -8.078 -5.650 20.752 1.00 77.56 88 THR A CA 1
ATOM 649 C C . THR A 1 88 ? -7.275 -5.402 19.468 1.00 77.56 88 THR A C 1
ATOM 651 O O . THR A 1 88 ? -7.065 -6.371 18.737 1.00 77.56 88 THR A O 1
ATOM 654 N N . PRO A 1 89 ? -6.706 -4.204 19.210 1.00 76.69 89 PRO A N 1
ATOM 655 C CA . PRO A 1 89 ? -5.839 -3.981 18.048 1.00 76.69 89 PRO A CA 1
ATOM 656 C C . PRO A 1 89 ? -4.603 -4.885 18.040 1.00 76.69 89 PRO A C 1
ATOM 658 O O . PRO A 1 89 ? -4.230 -5.416 16.997 1.00 76.69 89 PRO A O 1
ATOM 661 N N . MET A 1 90 ? -3.990 -5.101 19.209 1.00 81.88 90 MET A N 1
ATOM 662 C CA . MET A 1 90 ? -2.765 -5.895 19.323 1.00 81.88 90 MET A CA 1
ATOM 663 C C . MET A 1 90 ? -3.003 -7.384 19.047 1.00 81.88 90 MET A C 1
ATOM 665 O O . MET A 1 90 ? -2.159 -8.051 18.457 1.00 81.88 90 MET A O 1
ATOM 669 N N . ARG A 1 91 ? -4.171 -7.908 19.435 1.00 82.12 91 ARG A N 1
ATOM 670 C CA . ARG A 1 91 ? -4.585 -9.278 19.100 1.00 82.12 91 ARG A CA 1
ATOM 671 C C . ARG A 1 91 ? -4.779 -9.465 17.601 1.00 82.12 9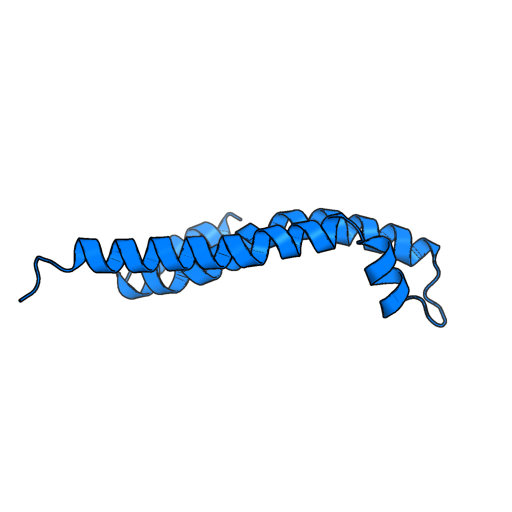1 ARG A C 1
ATOM 673 O O . ARG A 1 91 ? -4.329 -10.476 17.079 1.00 82.12 91 ARG A O 1
ATOM 680 N N . TYR A 1 92 ? -5.407 -8.504 16.923 1.00 82.69 92 TYR A N 1
ATOM 681 C CA . TYR A 1 92 ? -5.542 -8.557 15.467 1.00 82.69 92 TYR A CA 1
ATOM 682 C C . TYR A 1 92 ? -4.176 -8.513 14.785 1.00 82.69 92 TYR A C 1
ATOM 684 O O . TYR A 1 92 ? -3.903 -9.384 13.971 1.00 82.69 92 TYR A O 1
ATOM 692 N N . ALA A 1 93 ? -3.296 -7.596 15.199 1.00 80.50 93 ALA A N 1
ATOM 693 C CA . ALA A 1 93 ? -1.939 -7.488 14.661 1.00 80.50 93 ALA A CA 1
ATOM 694 C C . ALA A 1 93 ? -1.070 -8.738 14.894 1.00 80.50 93 ALA A C 1
ATOM 696 O O . ALA A 1 93 ? -0.123 -8.960 14.153 1.00 80.50 93 ALA A O 1
ATOM 697 N N . LEU A 1 94 ? -1.352 -9.533 15.932 1.00 86.00 94 LEU A N 1
ATOM 698 C CA . LEU A 1 94 ? -0.640 -10.787 16.192 1.00 86.00 94 LEU A CA 1
ATOM 699 C C . LEU A 1 94 ? -1.126 -11.940 15.297 1.00 86.00 94 LEU A C 1
ATOM 701 O O . LEU A 1 94 ? -0.366 -12.867 15.035 1.00 86.00 94 LEU A O 1
ATOM 705 N N . VAL A 1 95 ? -2.400 -11.922 14.898 1.00 87.19 95 VAL A N 1
ATOM 706 C CA . VAL A 1 95 ? -3.033 -13.001 14.121 1.00 87.19 95 VAL A CA 1
ATOM 707 C C . VAL A 1 95 ? -2.911 -12.771 12.610 1.00 87.19 95 VAL A C 1
ATOM 709 O O . VAL A 1 95 ? -2.860 -13.749 11.867 1.00 87.19 95 VAL A O 1
ATOM 712 N N . SER A 1 96 ? -2.899 -11.510 12.165 1.00 70.12 96 SER A N 1
ATOM 713 C CA . SER A 1 96 ? -2.773 -11.102 10.756 1.00 70.12 96 SER A CA 1
ATOM 714 C C . SER A 1 96 ? -1.324 -10.956 10.315 1.00 70.12 96 SER A C 1
ATOM 716 O O . SER A 1 96 ? -1.014 -11.401 9.192 1.00 70.12 96 SER A O 1
#

Sequence (96 aa):
ARASDDGSSRQTMDEGIGLAMALTLPAAAALMIAPVFLIDAFFTRGEFLPSDAAMSGSALFHFAWGVPAFVLIKVLAPAFFAREDTKTPMRYALVS

Radius of gyration: 19.01 Å; chains: 1; bounding box: 48×30×47 Å

Foldseek 3Di:
DPDPCPVVVVVVLVVLLVVLCVPLVVVLVVLQVQLLVVQCVPPPDDPCHSVNSVVRSVVSNVVSVCRSVVSNLVSCQVVCVVVVNPPVSVVVVVVD

Secondary structure (DSSP, 8-state):
--SS-HHHHHHHHHHHHHHHHHHHHHHHHHHHHSHHHHHHHHH-STT--HHHHHHHHHHHHHHHTTHHHHHHHHHHHHHHHHTT--HHHHHHHHH-

InterPro domains:
  IPR004268 Peptidoglycan biosynthesis protein MurJ [PF03023] (4-95)
  IPR051050 Lipid II flippase MurJ/MviN [PTHR47019] (4-95)

Organism: NCBI:txid1280948

pLDDT: mean 86.69, std 11.81, range [43.59, 96.0]